Protein AF-A0A2T2ZUM1-F1 (afdb_monomer)

Nearest PDB structures (foldseek):
  7teq-assembly1_A  TM=3.414E-01  e=3.549E+00  Rattus norvegicus
  7teq-assembly1_C  TM=3.211E-01  e=4.241E+00  Rattus norvegicus
  8uue-assembly1_C  TM=2.955E-01  e=3.996E+00  Homo sapiens
  6mmb-assembly1_A  TM=2.701E-01  e=3.766E+00  Rattus norvegicus
  6mmj-assembly1_C  TM=2.929E-01  e=5.376E+00  Rattus norvegicus

Organism: NCBI:txid2025994

InterPro domains:
  IPR008760 Equine arteritis virus peptidase S32 [PF05579] (18-67)
  IPR009003 Peptidase S1, PA clan [SSF50494] (29-83)

pLDDT: mean 79.07, std 16.68, range [43.06, 96.5]

Radius of gyration: 15.75 Å; Cα contacts (8 Å, |Δi|>4): 133; chains: 1; bounding box: 32×37×48 Å

Mean predicted aligned error: 8.64 Å

Sequence (87 aa):
MSASSDLVTKEIVVVPTPFHGKKKAFAFSAKGDSGSIVFDKRGAIVGMVVASNSPAGSGLHDYTEADVTFVSPIQWVLDDIQKTTGL

Solvent-accessible surface area (backbone atoms only — not comparable to full-atom values): 5524 Å² total; per-residue (Å²): 135,85,79,75,93,77,75,87,69,92,56,47,77,46,66,60,67,52,57,90,94,44,93,48,30,54,61,86,62,55,85,83,43,60,71,39,78,40,65,48,100,84,69,45,77,54,21,29,33,67,50,61,73,52,69,80,91,53,76,64,51,71,82,88,59,85,57,41,34,39,22,44,45,39,66,58,56,52,52,49,46,28,71,74,71,73,100

Secondary structure (DSSP, 8-state):
----TT---SSEEE-PPPPTT-S-PPPS--TT-TTPEEE-TTS-EEEEEEEE-PPTT-SS--TTS---EEEEEHHHHHHHHHHHH--

Structure (mmCIF, N/CA/C/O backbone):
data_AF-A0A2T2ZUM1-F1
#
_entry.id   AF-A0A2T2ZUM1-F1
#
loop_
_atom_site.group_PDB
_atom_site.id
_atom_site.type_symbol
_atom_site.label_atom_id
_atom_site.label_alt_id
_atom_site.label_comp_id
_atom_site.label_asym_id
_atom_site.label_entity_id
_atom_site.label_seq_id
_atom_site.pdbx_PDB_ins_code
_atom_site.Cartn_x
_atom_site.Cartn_y
_atom_site.Cartn_z
_atom_site.occupancy
_atom_site.B_iso_or_equiv
_atom_site.auth_seq_id
_atom_site.auth_comp_id
_atom_site.auth_asym_id
_atom_site.auth_atom_id
_atom_site.pdbx_PDB_model_num
ATOM 1 N N . MET A 1 1 ? 5.656 -25.888 19.377 1.00 43.06 1 MET A N 1
ATOM 2 C CA . MET A 1 1 ? 5.079 -25.108 18.262 1.00 43.06 1 MET A CA 1
ATOM 3 C C . MET A 1 1 ? 6.231 -24.709 17.355 1.00 43.06 1 MET A C 1
ATOM 5 O O . MET A 1 1 ? 7.087 -23.959 17.799 1.00 43.06 1 MET A O 1
ATOM 9 N N . SER A 1 2 ? 6.338 -25.314 16.170 1.00 48.53 2 SER A N 1
ATOM 10 C CA . SER A 1 2 ? 7.407 -25.018 15.207 1.00 48.53 2 SER A CA 1
ATOM 11 C C . SER A 1 2 ? 7.013 -23.763 14.425 1.00 48.53 2 SER A C 1
ATOM 13 O O . SER A 1 2 ? 5.951 -23.740 13.807 1.00 48.53 2 SER A O 1
ATOM 15 N N . ALA A 1 3 ? 7.809 -22.697 14.524 1.00 54.50 3 ALA A N 1
ATOM 16 C CA . ALA A 1 3 ? 7.655 -21.532 13.664 1.00 54.50 3 ALA A CA 1
ATOM 17 C C . ALA A 1 3 ? 8.146 -21.919 12.263 1.00 54.50 3 ALA A C 1
ATOM 19 O O . ALA A 1 3 ? 9.310 -22.274 12.095 1.00 54.50 3 ALA A O 1
ATOM 20 N N . SER A 1 4 ? 7.239 -21.894 11.285 1.00 54.22 4 SER A N 1
ATOM 21 C CA . SER A 1 4 ? 7.540 -22.170 9.878 1.00 54.22 4 SER A CA 1
ATOM 22 C C . SER A 1 4 ? 8.583 -21.169 9.374 1.00 54.22 4 SER A C 1
ATOM 24 O O . SER A 1 4 ? 8.316 -19.969 9.326 1.00 54.22 4 SER A O 1
ATOM 26 N N . SER A 1 5 ? 9.766 -21.660 9.017 1.00 61.72 5 SER A N 1
ATOM 27 C CA . SER A 1 5 ? 10.973 -20.900 8.662 1.00 61.72 5 SER A CA 1
ATOM 28 C C . SER A 1 5 ? 10.952 -20.231 7.279 1.00 61.72 5 SER A C 1
ATOM 30 O O . SER A 1 5 ? 11.996 -19.794 6.812 1.00 61.72 5 SER A O 1
ATOM 32 N N . ASP A 1 6 ? 9.781 -20.095 6.653 1.00 50.38 6 ASP A N 1
ATOM 33 C CA . ASP A 1 6 ? 9.638 -19.609 5.267 1.00 50.38 6 ASP A CA 1
ATOM 34 C C . ASP A 1 6 ? 8.882 -18.275 5.163 1.00 50.38 6 ASP A C 1
ATOM 36 O O . ASP A 1 6 ? 8.448 -17.862 4.087 1.00 50.38 6 ASP A O 1
ATOM 40 N N . LEU A 1 7 ? 8.683 -17.579 6.282 1.00 45.66 7 LEU A N 1
ATOM 41 C CA . LEU A 1 7 ? 7.943 -16.324 6.280 1.00 45.66 7 LEU A CA 1
ATOM 42 C C . LEU A 1 7 ? 8.886 -15.158 5.945 1.00 45.66 7 LEU A C 1
ATOM 44 O O . LEU A 1 7 ? 9.496 -14.566 6.829 1.00 45.66 7 LEU A O 1
ATOM 48 N N . VAL A 1 8 ? 9.021 -14.861 4.648 1.00 60.16 8 VAL A N 1
ATOM 49 C CA . VAL A 1 8 ? 9.979 -13.863 4.125 1.00 60.16 8 VAL A CA 1
ATOM 50 C C . VAL A 1 8 ? 9.536 -12.418 4.413 1.00 60.16 8 VAL A C 1
ATOM 52 O O . VAL A 1 8 ? 10.374 -11.553 4.638 1.00 60.16 8 VAL A O 1
ATOM 55 N N . THR A 1 9 ? 8.228 -12.149 4.472 1.00 58.00 9 THR A N 1
ATOM 56 C CA . THR A 1 9 ? 7.644 -10.911 5.021 1.00 58.00 9 THR A CA 1
ATOM 57 C C . THR A 1 9 ? 6.145 -11.110 5.267 1.00 58.00 9 THR A C 1
ATOM 59 O O . THR A 1 9 ? 5.509 -11.944 4.622 1.00 58.00 9 THR A O 1
ATOM 62 N N . LYS A 1 10 ? 5.577 -10.377 6.227 1.00 71.50 10 LYS A N 1
ATOM 63 C CA . LYS A 1 10 ? 4.130 -10.337 6.488 1.00 71.50 10 LYS A CA 1
ATOM 64 C C . LYS A 1 10 ? 3.446 -9.093 5.884 1.00 71.50 10 LYS A C 1
ATOM 66 O O . LYS A 1 10 ? 2.249 -8.898 6.078 1.00 71.50 10 LYS A O 1
ATOM 71 N N . GLU A 1 11 ? 4.206 -8.245 5.199 1.00 83.75 11 GLU A N 1
ATOM 72 C CA . GLU A 1 11 ? 3.728 -7.006 4.583 1.00 83.75 11 GLU A CA 1
ATOM 73 C C . GLU A 1 11 ? 3.205 -7.249 3.161 1.00 83.75 11 GLU A C 1
ATOM 75 O O . GLU A 1 11 ? 3.530 -8.247 2.513 1.00 83.75 11 GLU A O 1
ATOM 80 N N . ILE A 1 12 ? 2.410 -6.309 2.651 1.00 90.69 12 ILE A N 1
ATOM 81 C CA . ILE A 1 12 ? 2.045 -6.267 1.236 1.00 90.69 12 ILE A CA 1
ATOM 82 C C . ILE A 1 12 ? 3.230 -5.674 0.467 1.00 90.69 12 ILE A C 1
ATOM 84 O O . ILE A 1 12 ? 3.660 -4.552 0.730 1.00 90.69 12 ILE A O 1
ATOM 88 N N . VAL A 1 13 ? 3.734 -6.427 -0.509 1.00 90.94 13 VAL A N 1
ATOM 89 C CA . VAL A 1 13 ? 4.819 -6.000 -1.398 1.00 90.94 13 VAL A CA 1
ATOM 90 C C . VAL A 1 13 ? 4.219 -5.538 -2.722 1.00 90.94 13 VAL A C 1
ATOM 92 O O . VAL A 1 13 ? 3.603 -6.326 -3.442 1.00 90.94 13 VAL A O 1
ATOM 95 N N . VAL A 1 14 ? 4.395 -4.259 -3.051 1.00 89.62 14 VAL A N 1
ATOM 96 C CA . VAL A 1 14 ? 3.926 -3.669 -4.308 1.00 89.62 14 VAL A CA 1
ATOM 97 C C . VAL A 1 14 ? 5.098 -3.535 -5.269 1.00 89.62 14 VAL A C 1
ATOM 99 O O . VAL A 1 14 ? 6.057 -2.816 -4.995 1.00 89.62 14 VAL A O 1
ATOM 102 N N . VAL A 1 15 ? 4.991 -4.218 -6.408 1.00 86.31 15 VAL A N 1
ATOM 103 C CA . VAL A 1 15 ? 5.974 -4.180 -7.495 1.00 86.31 15 VAL A CA 1
ATOM 104 C C . VAL A 1 15 ? 5.306 -3.553 -8.723 1.00 86.31 15 VAL A C 1
ATOM 106 O O . VAL A 1 15 ? 4.402 -4.170 -9.301 1.00 86.31 15 VAL A O 1
ATOM 109 N N . PRO A 1 16 ? 5.690 -2.333 -9.137 1.00 80.06 16 PRO A N 1
ATOM 110 C CA . PRO A 1 16 ? 5.124 -1.703 -10.314 1.00 80.06 16 PRO A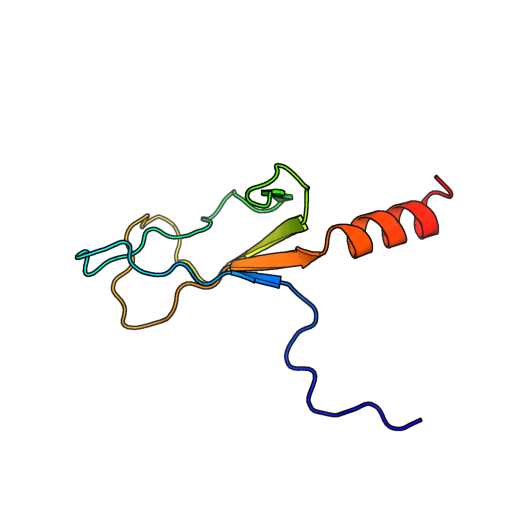 CA 1
ATOM 111 C C . PRO A 1 16 ? 5.623 -2.419 -11.573 1.00 80.06 16 PRO A C 1
ATOM 113 O O . PRO A 1 16 ? 6.821 -2.526 -11.843 1.00 80.06 16 PRO A O 1
ATOM 116 N N . THR A 1 17 ? 4.682 -2.915 -12.373 1.00 75.38 17 THR A N 1
ATOM 117 C CA . THR A 1 17 ? 4.986 -3.542 -13.663 1.00 75.38 17 THR A CA 1
ATOM 118 C C . THR A 1 17 ? 4.928 -2.505 -14.788 1.00 75.38 17 THR A C 1
ATOM 120 O O . THR A 1 17 ? 4.133 -1.561 -14.724 1.00 75.38 17 THR A O 1
ATOM 123 N N . PRO A 1 18 ? 5.770 -2.631 -15.831 1.00 70.44 18 PRO A N 1
ATOM 124 C CA . PRO A 1 18 ? 5.699 -1.738 -16.980 1.00 70.44 18 PRO A CA 1
ATOM 125 C C . PRO A 1 18 ? 4.334 -1.861 -17.662 1.00 70.44 18 PRO A C 1
ATOM 127 O O . PRO A 1 18 ? 3.889 -2.954 -18.009 1.00 70.44 18 PRO A O 1
ATOM 130 N N . PHE A 1 19 ? 3.673 -0.729 -17.898 1.00 63.34 19 PHE A N 1
ATOM 131 C CA . PHE A 1 19 ? 2.427 -0.710 -18.661 1.00 63.34 19 PHE A CA 1
ATOM 132 C C . PHE A 1 19 ? 2.717 -0.899 -20.159 1.00 63.34 19 PHE A C 1
ATOM 134 O O . PHE A 1 19 ? 3.617 -0.252 -20.695 1.00 63.34 19 PHE A O 1
ATOM 141 N N . HIS A 1 20 ? 1.939 -1.773 -20.810 1.00 52.97 20 HIS A N 1
ATOM 142 C CA . HIS A 1 20 ? 1.861 -2.035 -22.260 1.00 52.97 20 HIS A CA 1
ATOM 143 C C . HIS A 1 20 ? 2.846 -1.246 -23.148 1.00 52.97 20 HIS A C 1
ATOM 145 O O . HIS A 1 20 ? 2.640 -0.071 -23.454 1.00 52.97 20 HIS A O 1
ATOM 151 N N . GLY A 1 21 ? 3.906 -1.922 -23.605 1.00 56.22 21 GLY A N 1
ATOM 152 C CA . GLY A 1 21 ? 4.848 -1.400 -24.603 1.00 56.22 21 GLY A CA 1
ATOM 153 C C . GLY A 1 21 ? 5.903 -0.422 -24.074 1.00 56.22 21 GLY A C 1
ATOM 154 O O . GLY A 1 21 ? 6.809 -0.054 -24.824 1.00 56.22 21 GLY A O 1
ATOM 155 N N . LYS A 1 22 ? 5.847 -0.018 -22.798 1.00 61.44 22 LYS A N 1
ATOM 156 C CA . LYS A 1 22 ? 6.889 0.817 -22.187 1.00 61.44 22 LYS A CA 1
ATOM 157 C C . LYS A 1 22 ? 7.987 -0.036 -21.561 1.00 61.44 22 LYS A C 1
ATOM 159 O O . LYS A 1 22 ? 7.722 -0.977 -20.827 1.00 61.44 22 LYS A O 1
ATOM 164 N N . LYS A 1 23 ? 9.240 0.364 -21.797 1.00 61.41 23 LYS A N 1
ATOM 165 C CA . LYS A 1 23 ? 10.432 -0.207 -21.148 1.00 61.41 23 LYS A CA 1
ATOM 166 C C . LYS A 1 23 ? 10.678 0.339 -19.737 1.00 61.41 23 LYS A C 1
ATOM 168 O O . LYS A 1 23 ? 11.754 0.101 -19.215 1.00 61.41 23 LYS A O 1
ATOM 173 N N . LYS A 1 24 ? 9.755 1.118 -19.153 1.00 65.00 24 LYS A N 1
ATOM 174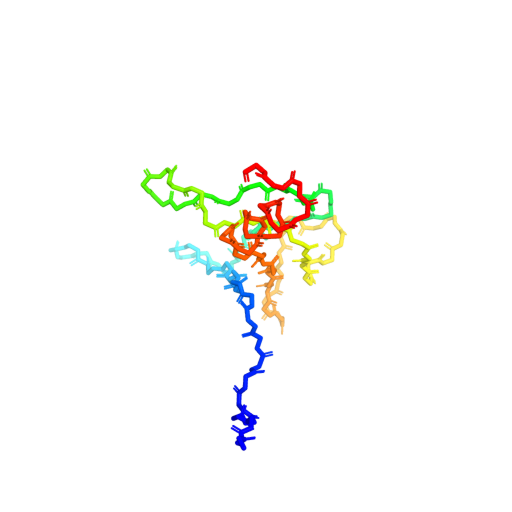 C CA . LYS A 1 24 ? 9.891 1.738 -17.820 1.00 65.00 24 LYS A CA 1
ATOM 175 C C . LYS A 1 24 ? 8.548 1.754 -17.094 1.00 65.00 24 LYS A C 1
ATOM 177 O O . LYS A 1 24 ? 7.530 2.073 -17.714 1.00 65.00 24 LYS A O 1
ATOM 182 N N . ALA A 1 25 ? 8.566 1.455 -15.800 1.00 69.06 25 ALA A N 1
ATOM 183 C CA . ALA A 1 25 ? 7.472 1.716 -14.874 1.00 69.06 25 ALA A CA 1
ATOM 184 C C . ALA A 1 25 ? 7.815 2.960 -14.060 1.00 69.06 25 ALA A C 1
ATOM 186 O O . ALA A 1 25 ? 8.981 3.243 -13.781 1.00 69.06 25 ALA A O 1
ATOM 187 N N . PHE A 1 26 ? 6.777 3.708 -13.712 1.00 76.06 26 PHE A N 1
ATOM 188 C CA . PHE A 1 26 ? 6.893 4.744 -12.699 1.00 76.06 26 PHE A CA 1
ATOM 189 C C . PHE A 1 26 ? 6.949 4.075 -11.333 1.00 76.06 26 PHE A C 1
ATOM 191 O O . PHE A 1 26 ? 6.335 3.019 -11.145 1.00 76.06 26 PHE A O 1
ATOM 198 N N . ALA A 1 27 ? 7.680 4.692 -10.409 1.00 79.81 27 ALA A N 1
ATOM 199 C CA . ALA A 1 27 ? 7.712 4.206 -9.046 1.00 79.81 27 ALA A CA 1
ATOM 200 C C . ALA A 1 27 ? 6.304 4.234 -8.440 1.00 79.81 27 ALA A C 1
ATOM 202 O O . ALA A 1 27 ? 5.522 5.144 -8.733 1.00 79.81 27 ALA A O 1
ATOM 203 N N . PHE A 1 28 ? 5.971 3.230 -7.628 1.00 85.56 28 PHE A N 1
ATOM 204 C CA . PHE A 1 28 ? 4.666 3.198 -6.960 1.00 85.56 28 PHE A CA 1
ATOM 205 C C . PHE A 1 28 ? 4.589 4.219 -5.814 1.00 85.56 28 PHE A C 1
ATOM 207 O O . PHE A 1 28 ? 3.537 4.814 -5.600 1.00 85.56 28 PHE A O 1
ATOM 214 N N . SER A 1 29 ? 5.701 4.434 -5.108 1.00 87.19 29 SER A N 1
ATOM 215 C CA . SER A 1 29 ? 5.847 5.456 -4.068 1.00 87.19 29 SER A CA 1
ATOM 216 C C . SER A 1 29 ? 7.212 6.137 -4.156 1.00 87.19 29 SER A C 1
ATOM 218 O O . SER A 1 29 ? 8.142 5.622 -4.779 1.00 87.19 29 SER A O 1
ATOM 220 N N . ALA A 1 30 ? 7.340 7.302 -3.530 1.00 86.06 30 ALA A N 1
ATOM 221 C CA . ALA A 1 30 ? 8.576 8.061 -3.436 1.00 86.06 30 ALA A CA 1
ATOM 222 C C . ALA A 1 30 ? 8.800 8.606 -2.017 1.00 86.06 30 ALA A C 1
ATOM 224 O O . ALA A 1 30 ? 7.954 8.522 -1.123 1.00 86.06 30 ALA A O 1
ATOM 225 N N . LYS A 1 31 ? 9.976 9.209 -1.803 1.00 85.94 31 LYS A N 1
ATOM 226 C CA . LYS A 1 31 ? 10.292 9.904 -0.552 1.00 85.94 31 LYS A CA 1
ATOM 227 C C . LYS A 1 31 ? 9.214 10.950 -0.244 1.00 85.94 31 LYS A C 1
ATOM 229 O O . LYS A 1 31 ? 9.057 11.908 -0.994 1.00 85.94 31 LYS A O 1
ATOM 234 N N . GLY A 1 32 ? 8.566 10.796 0.907 1.00 89.25 32 GLY A N 1
ATOM 235 C CA . GLY A 1 32 ? 7.468 11.655 1.354 1.00 89.25 32 GLY A CA 1
ATOM 236 C C . GLY A 1 32 ? 6.116 10.945 1.403 1.00 89.25 32 GLY A C 1
ATOM 237 O O . GLY A 1 32 ? 5.242 11.412 2.122 1.00 89.25 32 GLY A O 1
ATOM 238 N N . ASP A 1 33 ? 5.973 9.792 0.744 1.00 90.88 33 ASP A N 1
ATOM 239 C CA . ASP A 1 33 ? 4.701 9.059 0.694 1.00 90.88 33 ASP A CA 1
ATOM 240 C C . ASP A 1 33 ? 4.466 8.141 1.907 1.00 90.88 33 ASP A C 1
ATOM 242 O O . ASP A 1 33 ? 3.415 7.505 1.998 1.00 90.88 33 ASP A O 1
ATOM 246 N N . SER A 1 34 ? 5.404 8.055 2.856 1.00 91.50 34 SER A N 1
ATOM 247 C CA . SER A 1 34 ? 5.220 7.301 4.104 1.00 91.50 34 SER A CA 1
ATOM 248 C C . SER A 1 34 ? 3.950 7.750 4.837 1.00 91.50 34 SER A C 1
ATOM 250 O O . SER A 1 34 ? 3.737 8.940 5.059 1.00 91.50 34 SER A O 1
ATOM 252 N N . GLY A 1 35 ? 3.108 6.794 5.231 1.00 94.06 35 GLY A N 1
ATOM 253 C CA . GLY A 1 35 ? 1.795 7.056 5.830 1.00 94.06 35 GLY A CA 1
ATOM 254 C C . GLY A 1 35 ? 0.649 7.197 4.820 1.00 94.06 35 GLY A C 1
ATOM 255 O O . GLY A 1 35 ? -0.508 7.268 5.230 1.00 94.06 35 GLY A O 1
ATOM 256 N N . SER A 1 36 ? 0.929 7.196 3.512 1.00 95.44 36 SER A N 1
ATOM 257 C CA . SER A 1 36 ? -0.116 7.212 2.481 1.00 95.44 36 SER A CA 1
ATOM 258 C C . SER A 1 36 ? -0.966 5.947 2.518 1.00 95.44 36 SER A C 1
ATOM 260 O O . SER A 1 36 ? -0.462 4.845 2.747 1.00 95.44 36 SER A O 1
ATOM 262 N N . ILE A 1 37 ? -2.259 6.103 2.239 1.00 96.12 37 ILE A N 1
ATOM 263 C CA . ILE A 1 37 ? -3.227 5.009 2.213 1.00 96.12 37 ILE A CA 1
ATOM 264 C C . ILE A 1 37 ? -3.298 4.392 0.819 1.00 96.12 37 ILE A C 1
ATOM 266 O O . ILE A 1 37 ? -3.446 5.092 -0.183 1.00 96.12 37 ILE A O 1
ATOM 270 N N . VAL A 1 38 ? -3.231 3.065 0.765 1.00 95.12 38 VAL A N 1
ATOM 271 C CA . VAL A 1 38 ? -3.359 2.290 -0.468 1.00 95.12 38 VAL A CA 1
ATOM 272 C C . VAL A 1 38 ? -4.785 1.770 -0.592 1.00 95.12 38 VAL A C 1
ATOM 274 O O . VAL A 1 38 ? -5.306 1.131 0.326 1.00 95.12 38 VAL A O 1
ATOM 277 N N . PHE A 1 39 ? -5.389 2.014 -1.754 1.00 95.31 39 PHE A N 1
ATOM 278 C CA . PHE A 1 39 ? -6.715 1.524 -2.112 1.00 95.31 39 PHE A CA 1
ATOM 279 C C . PHE A 1 39 ? -6.625 0.412 -3.158 1.00 95.31 39 PHE A C 1
ATOM 281 O O . PHE A 1 39 ? -5.778 0.457 -4.054 1.00 95.31 39 PHE A O 1
ATOM 288 N N . ASP A 1 40 ? -7.526 -0.566 -3.083 1.00 92.12 40 ASP A N 1
ATOM 289 C CA . ASP A 1 40 ? -7.759 -1.488 -4.191 1.00 92.12 40 ASP A CA 1
ATOM 290 C C . ASP A 1 40 ? -8.629 -0.849 -5.291 1.00 92.12 40 ASP A C 1
ATOM 292 O O . ASP A 1 40 ? -9.184 0.244 -5.156 1.00 92.12 40 ASP A O 1
ATOM 296 N N . LYS A 1 41 ? -8.808 -1.574 -6.400 1.00 91.44 41 LYS A N 1
ATOM 297 C CA . LYS A 1 41 ? -9.642 -1.134 -7.534 1.00 91.44 41 LYS A CA 1
ATOM 298 C C . LYS A 1 41 ? -11.137 -0.967 -7.212 1.00 91.44 41 LYS A C 1
ATOM 300 O O . LYS A 1 41 ? -11.890 -0.522 -8.073 1.00 91.44 41 LYS A O 1
ATOM 305 N N . ARG A 1 42 ? -11.587 -1.394 -6.030 1.00 95.94 42 ARG A N 1
ATOM 306 C CA . ARG A 1 42 ? -12.971 -1.275 -5.548 1.00 95.94 42 ARG A CA 1
ATOM 307 C C . ARG A 1 42 ? -13.127 -0.111 -4.565 1.00 95.94 42 ARG A C 1
ATOM 309 O O . ARG A 1 42 ? -14.243 0.128 -4.114 1.00 95.94 42 ARG A O 1
ATOM 316 N N . GLY A 1 43 ? -12.042 0.598 -4.245 1.00 91.88 43 GLY A N 1
ATOM 317 C CA . GLY A 1 43 ? -12.026 1.685 -3.270 1.00 91.88 43 GLY A CA 1
ATOM 318 C C . GLY A 1 43 ? -11.898 1.217 -1.819 1.00 91.88 43 GLY A C 1
ATOM 319 O O . GLY A 1 43 ? -12.100 2.022 -0.914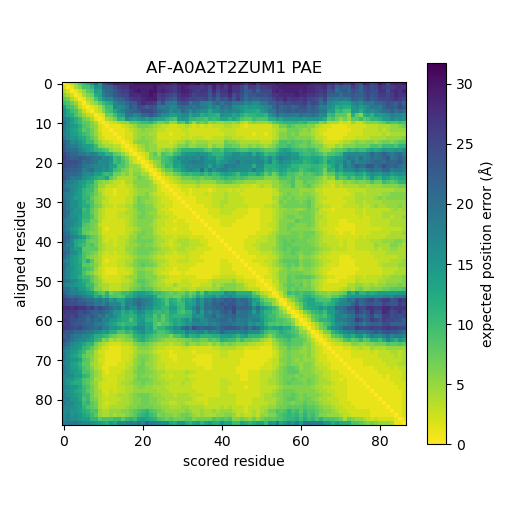 1.00 91.88 43 GLY A O 1
ATOM 320 N N . ALA A 1 44 ? -11.572 -0.055 -1.569 1.00 93.25 44 ALA A N 1
ATOM 321 C CA . ALA A 1 44 ? -11.291 -0.532 -0.219 1.00 93.25 44 ALA A CA 1
ATOM 322 C C . ALA A 1 44 ? -9.866 -0.149 0.192 1.00 93.25 44 ALA A C 1
ATOM 324 O O . ALA A 1 44 ? -8.932 -0.292 -0.596 1.00 93.25 44 ALA A O 1
ATOM 325 N N . ILE A 1 45 ? -9.692 0.296 1.438 1.00 95.12 45 ILE A N 1
ATOM 326 C CA . ILE A 1 45 ? -8.362 0.490 2.017 1.00 95.12 45 ILE A CA 1
ATOM 327 C C . ILE A 1 45 ? -7.734 -0.887 2.232 1.00 95.12 45 ILE A C 1
ATOM 329 O O . ILE A 1 45 ? -8.339 -1.746 2.870 1.00 95.12 45 ILE A O 1
ATOM 333 N N . VAL A 1 46 ? -6.523 -1.096 1.719 1.00 95.00 46 VAL A N 1
ATOM 334 C CA . VAL A 1 46 ? -5.795 -2.369 1.868 1.00 95.00 46 VAL A CA 1
ATOM 335 C C . VAL A 1 46 ? -4.546 -2.241 2.728 1.00 95.00 46 VAL A C 1
ATOM 337 O O . VAL A 1 46 ? -4.104 -3.226 3.320 1.00 95.00 46 VAL A O 1
ATOM 340 N N . GLY A 1 47 ? -4.000 -1.035 2.861 1.00 95.25 47 GLY A N 1
ATOM 341 C CA . GLY A 1 47 ? -2.834 -0.823 3.699 1.00 95.25 47 GLY A CA 1
ATOM 342 C C . GLY A 1 47 ? -2.304 0.596 3.693 1.00 95.25 47 GLY A C 1
ATOM 343 O O . GLY A 1 47 ? -2.913 1.50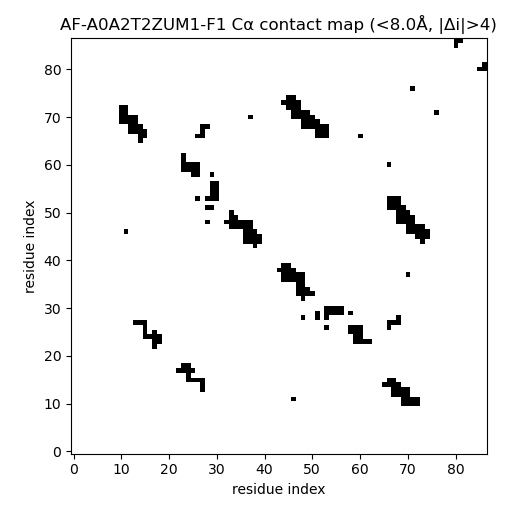7 3.131 1.00 95.25 47 GLY A O 1
ATOM 344 N N . MET A 1 48 ? -1.157 0.756 4.336 1.00 95.69 48 MET A N 1
ATOM 345 C CA . MET A 1 48 ? -0.449 2.019 4.487 1.00 95.69 48 MET A CA 1
ATOM 346 C C . MET A 1 48 ? 1.006 1.863 4.044 1.00 95.69 48 MET A C 1
ATOM 348 O O . MET A 1 48 ? 1.666 0.902 4.434 1.00 95.69 48 MET A O 1
ATOM 352 N N . VAL A 1 49 ? 1.506 2.799 3.239 1.00 94.94 49 VAL A N 1
ATOM 353 C CA . VAL A 1 49 ? 2.903 2.817 2.782 1.00 94.94 49 VAL A CA 1
ATOM 354 C C . VAL A 1 49 ? 3.833 3.063 3.966 1.00 94.94 49 VAL A C 1
ATOM 356 O O . VAL A 1 49 ? 3.650 4.030 4.708 1.00 94.94 49 VAL A O 1
ATOM 359 N N . VAL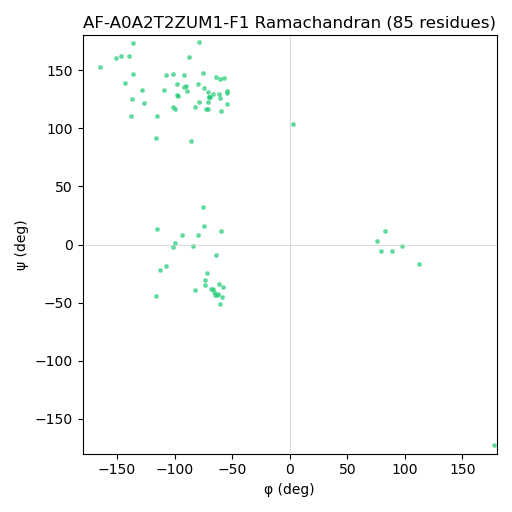 A 1 50 ? 4.852 2.219 4.119 1.00 93.38 50 VAL A N 1
ATOM 360 C CA . VAL A 1 50 ? 5.840 2.344 5.204 1.00 93.38 50 VAL A CA 1
ATOM 361 C C . VAL A 1 50 ? 7.231 2.626 4.657 1.00 93.38 50 VAL A C 1
ATOM 363 O O . VAL A 1 50 ? 7.916 3.519 5.155 1.00 93.38 50 VAL A O 1
ATOM 366 N N . ALA A 1 51 ? 7.634 1.911 3.608 1.00 89.69 51 ALA A N 1
ATOM 367 C CA . ALA A 1 51 ? 8.970 2.015 3.039 1.00 89.69 51 ALA A CA 1
ATOM 368 C C . ALA A 1 51 ? 8.971 1.702 1.541 1.00 89.69 51 ALA A C 1
ATOM 370 O O . ALA A 1 51 ? 8.082 1.020 1.035 1.00 89.69 51 ALA A O 1
ATOM 371 N N . SER A 1 52 ? 10.008 2.144 0.841 1.00 87.19 52 SER A N 1
ATOM 372 C CA . SER A 1 52 ? 10.331 1.681 -0.506 1.00 87.19 52 SER A CA 1
ATOM 373 C C . SER A 1 52 ? 11.841 1.665 -0.718 1.00 87.19 52 SER A C 1
ATOM 375 O O . SER A 1 52 ? 12.591 2.278 0.047 1.00 87.19 52 SER A O 1
ATOM 377 N N . ASN A 1 53 ? 12.292 0.937 -1.738 1.00 82.19 53 ASN A N 1
ATOM 378 C CA . ASN A 1 53 ? 13.690 0.949 -2.175 1.00 82.19 53 ASN A CA 1
ATOM 379 C C . ASN A 1 53 ? 13.950 1.959 -3.312 1.00 82.19 53 ASN A C 1
ATOM 381 O O . ASN A 1 53 ? 15.050 1.977 -3.863 1.00 82.19 53 ASN A O 1
ATOM 385 N N . SER A 1 54 ? 12.973 2.808 -3.649 1.00 70.50 54 SER A N 1
AT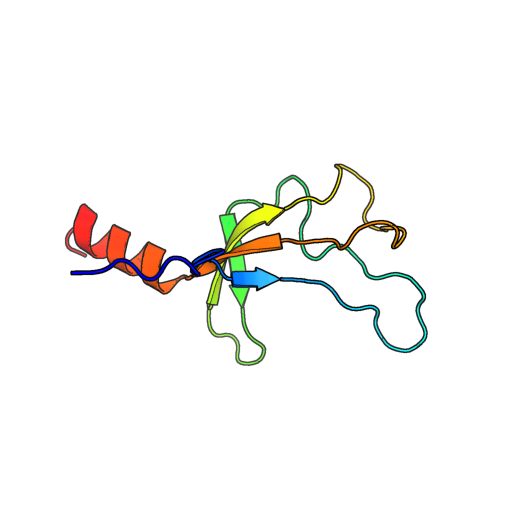OM 386 C CA . SER A 1 54 ? 13.089 3.803 -4.714 1.00 70.50 54 SER A CA 1
ATOM 387 C C . SER A 1 54 ? 14.056 4.929 -4.295 1.00 70.50 54 SER A C 1
ATOM 389 O O . SER A 1 54 ? 13.776 5.650 -3.329 1.00 70.50 54 SER A O 1
ATOM 391 N N . PRO A 1 55 ? 15.202 5.140 -4.970 1.00 62.00 55 PRO A N 1
ATOM 392 C CA . PRO A 1 55 ? 16.070 6.277 -4.712 1.00 62.00 55 PRO A CA 1
ATOM 393 C C . PRO A 1 55 ? 15.337 7.610 -4.866 1.00 62.00 55 PRO A C 1
ATOM 395 O O . PRO A 1 55 ? 14.470 7.819 -5.716 1.00 62.00 55 PRO A O 1
ATOM 398 N N . ALA A 1 56 ? 15.709 8.541 -3.992 1.00 53.53 56 ALA A N 1
ATOM 399 C CA . ALA A 1 56 ? 15.088 9.848 -3.914 1.00 53.53 56 ALA A CA 1
ATOM 400 C C . ALA A 1 56 ? 15.236 10.623 -5.238 1.00 53.53 56 ALA A C 1
ATOM 402 O O . ALA A 1 56 ? 16.347 10.858 -5.706 1.00 53.53 56 ALA A O 1
ATOM 403 N N . GLY A 1 57 ? 14.114 11.097 -5.788 1.00 53.44 57 GLY A N 1
ATOM 404 C CA . GLY A 1 57 ? 14.100 12.144 -6.816 1.00 53.44 57 GLY A CA 1
ATOM 405 C C . GLY A 1 57 ? 13.996 11.695 -8.275 1.00 53.44 57 GLY A C 1
ATOM 406 O O . GLY A 1 57 ? 13.905 12.560 -9.143 1.00 53.44 57 GLY A O 1
ATOM 407 N N . SER A 1 58 ? 13.939 10.399 -8.585 1.00 52.47 58 SER A N 1
ATOM 408 C CA . SER A 1 58 ? 13.745 9.931 -9.963 1.00 52.47 58 SER A CA 1
ATOM 409 C C . SER A 1 58 ? 12.427 9.184 -10.099 1.00 52.47 58 SER A C 1
ATOM 411 O O . SER A 1 58 ? 12.377 7.968 -9.964 1.00 52.47 58 SER A O 1
ATOM 413 N N . GLY A 1 59 ? 11.349 9.885 -10.460 1.00 55.12 59 GLY A N 1
ATOM 414 C CA . GLY A 1 59 ? 10.079 9.261 -10.866 1.00 55.12 59 GLY A CA 1
ATOM 415 C C . GLY A 1 59 ? 10.184 8.337 -12.096 1.00 55.12 59 GLY A C 1
ATOM 416 O O . GLY A 1 59 ? 9.169 7.959 -12.664 1.00 55.12 59 GLY A O 1
ATOM 417 N N . LEU A 1 60 ? 11.391 7.982 -12.544 1.00 55.38 60 LEU A N 1
ATOM 418 C CA . LEU A 1 60 ? 11.663 7.098 -13.663 1.00 55.38 60 LEU A CA 1
ATOM 419 C C . LEU A 1 60 ? 12.816 6.159 -13.284 1.00 55.38 60 LEU A C 1
ATOM 421 O O . LEU A 1 60 ? 13.959 6.604 -13.182 1.00 55.38 60 LEU A O 1
ATOM 425 N N . HIS A 1 61 ? 12.523 4.872 -13.112 1.00 58.50 61 HIS A N 1
ATOM 426 C CA . HIS A 1 61 ? 13.529 3.854 -12.816 1.00 58.50 61 HIS A CA 1
ATOM 427 C C . HIS A 1 61 ? 13.961 3.088 -14.070 1.00 58.50 61 HIS A C 1
ATOM 429 O O . HIS A 1 61 ? 13.137 2.769 -14.931 1.00 58.50 61 HIS A O 1
ATOM 435 N N . ASP A 1 62 ? 15.269 2.835 -14.185 1.00 54.34 62 ASP A N 1
ATOM 436 C CA . ASP A 1 62 ? 15.840 1.889 -15.148 1.00 54.34 62 ASP A CA 1
ATOM 437 C C . ASP A 1 62 ? 15.950 0.509 -14.481 1.00 54.34 62 ASP A C 1
ATOM 439 O O . ASP A 1 62 ? 16.334 0.410 -13.317 1.00 54.34 62 ASP A O 1
ATOM 443 N N . TYR A 1 63 ? 15.554 -0.546 -15.191 1.00 54.88 63 TYR A N 1
ATOM 444 C CA . TYR A 1 63 ? 15.208 -1.871 -14.647 1.00 54.88 63 TYR A CA 1
ATOM 445 C C . TYR A 1 63 ? 16.393 -2.752 -14.216 1.00 54.88 63 TYR A C 1
ATOM 447 O O . TYR A 1 63 ? 16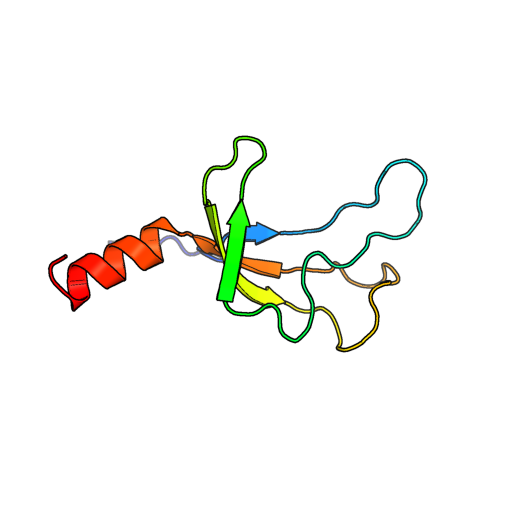.321 -3.976 -14.323 1.00 54.88 63 TYR A O 1
ATOM 455 N N . THR A 1 64 ? 17.498 -2.189 -13.733 1.00 54.47 64 THR A N 1
ATOM 456 C CA . THR A 1 64 ? 18.567 -3.042 -13.187 1.00 54.47 64 THR A CA 1
ATOM 457 C C . THR A 1 64 ? 18.167 -3.660 -11.846 1.00 54.47 64 THR A C 1
ATOM 459 O O . THR A 1 64 ? 18.646 -4.741 -11.518 1.00 54.47 64 THR A O 1
ATOM 462 N N . GLU A 1 65 ? 17.242 -3.028 -11.114 1.00 62.09 65 GLU A N 1
ATOM 463 C CA . GLU A 1 65 ? 16.668 -3.527 -9.860 1.00 62.09 65 GLU A CA 1
ATOM 464 C C . GLU A 1 65 ? 15.144 -3.320 -9.849 1.00 62.09 65 GLU A C 1
ATOM 466 O O . GLU A 1 65 ? 14.630 -2.365 -10.438 1.00 62.09 65 GLU A O 1
ATOM 471 N N . ALA A 1 66 ? 14.403 -4.237 -9.219 1.00 70.94 66 ALA A N 1
ATOM 472 C CA . ALA A 1 66 ? 12.958 -4.096 -9.070 1.00 70.94 66 ALA A CA 1
ATOM 473 C C . ALA A 1 66 ? 12.646 -2.965 -8.078 1.00 70.94 66 ALA A C 1
ATOM 475 O O . ALA A 1 66 ? 13.143 -2.983 -6.950 1.00 70.94 66 ALA A O 1
ATOM 476 N N . ASP A 1 67 ? 11.806 -2.012 -8.486 1.00 79.75 67 ASP A N 1
ATOM 477 C CA . ASP A 1 67 ? 11.215 -1.054 -7.554 1.00 79.75 67 ASP A CA 1
ATOM 478 C C . ASP A 1 67 ? 10.192 -1.777 -6.670 1.00 79.75 67 ASP A C 1
ATOM 480 O O . ASP A 1 67 ? 9.364 -2.554 -7.154 1.00 79.75 67 ASP A O 1
ATOM 484 N N . VAL A 1 68 ? 10.285 -1.567 -5.365 1.00 87.00 68 VAL A N 1
ATOM 485 C CA . VAL A 1 68 ? 9.500 -2.265 -4.356 1.00 87.00 68 VAL A CA 1
ATOM 486 C C . VAL A 1 68 ? 9.018 -1.258 -3.327 1.00 87.00 68 VAL A C 1
ATOM 488 O O . VAL A 1 68 ? 9.807 -0.556 -2.696 1.00 87.00 68 VAL A O 1
ATOM 491 N N . THR A 1 69 ? 7.704 -1.231 -3.117 1.00 90.75 69 THR A N 1
ATOM 492 C CA . THR A 1 69 ? 7.076 -0.532 -1.993 1.00 90.75 69 THR A CA 1
ATOM 493 C C . THR A 1 69 ? 6.525 -1.541 -0.990 1.00 90.75 69 THR A C 1
ATOM 495 O O . THR A 1 69 ? 5.828 -2.485 -1.362 1.00 90.75 69 THR A O 1
ATOM 498 N N . PHE A 1 70 ? 6.816 -1.314 0.286 1.00 92.50 70 PHE A N 1
ATOM 499 C CA . PHE A 1 70 ? 6.311 -2.072 1.422 1.00 92.50 70 PHE A CA 1
ATOM 500 C C . PHE A 1 70 ? 5.111 -1.358 2.037 1.00 92.50 70 PHE A C 1
ATOM 502 O O . PHE A 1 70 ? 5.152 -0.162 2.355 1.00 92.50 70 PHE A O 1
ATOM 509 N N . VAL A 1 71 ? 4.031 -2.116 2.194 1.00 94.94 71 VAL A N 1
ATOM 510 C CA . VAL A 1 71 ? 2.739 -1.637 2.667 1.00 94.94 71 VAL A CA 1
ATOM 511 C C . VAL A 1 71 ? 2.301 -2.489 3.855 1.00 94.94 71 VAL A C 1
ATOM 513 O O . VAL A 1 71 ? 2.115 -3.702 3.733 1.00 94.94 71 VAL A O 1
ATOM 516 N N . SER A 1 72 ? 2.079 -1.851 5.001 1.00 95.06 72 SER A N 1
ATOM 517 C CA . SER A 1 72 ? 1.478 -2.506 6.163 1.00 95.06 72 SER A CA 1
ATOM 518 C C . SER A 1 72 ? 0.007 -2.804 5.881 1.00 95.06 72 SER A C 1
ATOM 520 O O . SER A 1 72 ? -0.726 -1.871 5.534 1.00 95.06 72 SER A O 1
ATOM 522 N N . PRO A 1 73 ? -0.462 -4.056 6.045 1.00 94.81 73 PRO A N 1
ATOM 523 C CA . PRO A 1 73 ? -1.878 -4.388 5.929 1.00 94.81 73 PRO A CA 1
ATOM 524 C C . PRO A 1 73 ? -2.725 -3.516 6.859 1.00 94.81 73 PRO A C 1
ATOM 526 O O . PRO A 1 73 ? -2.417 -3.393 8.045 1.00 94.81 73 PRO A O 1
ATOM 529 N N . ILE A 1 74 ? -3.815 -2.933 6.350 1.00 94.50 74 ILE A N 1
ATOM 530 C CA . ILE A 1 74 ? -4.623 -2.003 7.157 1.00 94.50 74 ILE A CA 1
ATOM 531 C C . ILE A 1 74 ? -5.202 -2.682 8.399 1.00 94.50 74 ILE A C 1
ATOM 533 O O . ILE A 1 74 ? -5.268 -2.063 9.454 1.00 94.50 74 ILE A O 1
ATOM 537 N N . GLN A 1 75 ? -5.548 -3.970 8.300 1.00 92.00 75 GLN A N 1
ATOM 538 C CA . GLN A 1 75 ? -6.098 -4.724 9.424 1.00 92.00 75 GLN A CA 1
ATOM 539 C C . GLN A 1 75 ? -5.151 -4.720 10.624 1.00 92.00 75 GLN A C 1
ATOM 541 O O . GLN A 1 75 ? -5.608 -4.596 11.747 1.00 92.00 75 GLN A O 1
ATOM 546 N N . TRP A 1 76 ? -3.840 -4.774 10.396 1.00 92.88 76 TRP A N 1
ATOM 547 C CA . TRP A 1 76 ? -2.865 -4.735 11.483 1.00 92.88 76 TRP A CA 1
ATOM 548 C C . TRP A 1 76 ? -2.866 -3.401 12.213 1.00 92.88 76 TRP A C 1
ATOM 550 O O . TRP A 1 76 ? -2.804 -3.365 13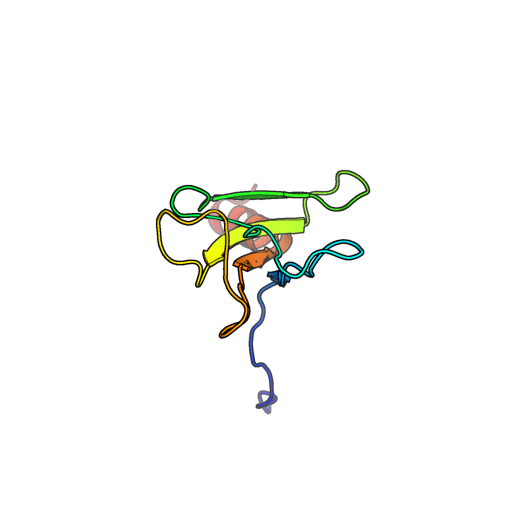.435 1.00 92.88 76 TRP A O 1
ATOM 560 N N . VAL A 1 77 ? -2.978 -2.308 11.458 1.00 90.19 77 VAL A N 1
ATOM 561 C CA . VAL A 1 77 ? -3.088 -0.963 12.026 1.00 90.19 77 VAL A CA 1
ATOM 562 C C . VAL A 1 77 ? -4.371 -0.850 12.849 1.00 90.19 77 VAL A C 1
ATOM 564 O O . VAL A 1 77 ? -4.340 -0.325 13.957 1.00 90.19 77 VAL A O 1
ATOM 567 N N . LEU A 1 78 ? -5.489 -1.368 12.334 1.00 92.81 78 LEU A N 1
ATOM 568 C CA . LEU A 1 78 ? -6.772 -1.360 13.039 1.00 92.81 78 LEU A CA 1
ATOM 569 C C . LEU A 1 78 ? -6.737 -2.223 14.307 1.00 92.81 78 LEU A C 1
ATOM 571 O O . LEU A 1 78 ? -7.191 -1.772 15.356 1.00 92.81 78 LEU A O 1
ATOM 575 N N . ASP A 1 79 ? -6.148 -3.416 14.236 1.00 94.06 79 ASP A N 1
ATOM 576 C CA . ASP A 1 79 ? -5.986 -4.317 15.378 1.00 94.06 79 ASP A CA 1
ATOM 577 C C . ASP A 1 79 ? -5.116 -3.673 16.469 1.00 94.06 79 ASP A C 1
ATOM 579 O O . ASP A 1 79 ? -5.454 -3.736 17.654 1.00 94.06 79 ASP A O 1
ATOM 583 N N . ASP A 1 80 ? -4.023 -3.006 16.087 1.00 93.25 80 ASP A N 1
ATOM 584 C CA . ASP A 1 80 ? -3.153 -2.297 17.026 1.00 93.25 80 ASP A CA 1
ATOM 585 C C . ASP A 1 80 ? -3.843 -1.072 17.639 1.00 93.25 80 ASP A C 1
ATOM 587 O O . ASP A 1 80 ? -3.689 -0.833 18.841 1.00 93.25 80 ASP A O 1
ATOM 591 N N . ILE A 1 81 ? -4.643 -0.324 16.868 1.00 94.31 81 ILE A N 1
ATOM 592 C CA . ILE A 1 81 ? -5.469 0.776 17.392 1.00 94.31 81 ILE A CA 1
ATOM 593 C C . ILE A 1 81 ? -6.457 0.231 18.422 1.00 94.31 81 ILE A C 1
ATOM 595 O O . ILE A 1 81 ? -6.481 0.729 19.549 1.00 94.31 81 ILE A O 1
ATOM 599 N N . GLN A 1 82 ? -7.215 -0.811 18.082 1.00 96.50 82 GLN A N 1
ATOM 600 C CA . GLN A 1 82 ? -8.192 -1.429 18.979 1.00 96.50 82 GLN A CA 1
ATOM 601 C C . GLN A 1 82 ? -7.526 -1.939 20.257 1.00 96.50 82 GLN A C 1
ATOM 603 O O . GLN A 1 82 ? -8.020 -1.701 21.360 1.00 96.50 82 GLN A O 1
ATOM 608 N N . LYS A 1 83 ? -6.380 -2.612 20.129 1.00 96.31 83 LYS A N 1
ATOM 609 C CA . LYS A 1 83 ? -5.628 -3.152 21.264 1.00 96.31 83 LYS A CA 1
ATOM 610 C C . LYS A 1 83 ? -5.053 -2.056 22.161 1.00 96.31 83 LYS A C 1
ATOM 612 O O . LYS A 1 83 ? -5.014 -2.227 23.377 1.00 96.31 83 LYS A O 1
ATOM 617 N N . THR A 1 84 ? -4.582 -0.960 21.573 1.00 96.12 84 THR A N 1
ATOM 618 C CA . THR A 1 84 ? -3.918 0.131 22.303 1.00 96.12 84 THR A CA 1
ATOM 619 C C . THR A 1 84 ? -4.919 1.092 22.933 1.00 96.12 84 THR A C 1
ATOM 621 O O . THR A 1 84 ? -4.696 1.575 24.039 1.00 96.12 84 THR A O 1
ATOM 624 N N . THR A 1 85 ? -6.012 1.387 22.231 1.00 96.50 85 THR A N 1
ATOM 625 C CA . THR A 1 85 ? -6.959 2.448 22.604 1.00 96.50 85 THR A CA 1
ATOM 626 C C . THR A 1 85 ? -8.283 1.922 23.150 1.00 96.50 85 THR A C 1
ATOM 628 O O . THR A 1 85 ? -8.989 2.667 23.823 1.00 96.50 85 THR A O 1
ATOM 631 N N . GLY A 1 86 ? -8.623 0.654 22.896 1.00 92.12 86 GLY A N 1
ATOM 632 C CA . GLY A 1 86 ? -9.918 0.074 23.258 1.00 92.12 86 GLY A CA 1
ATOM 633 C C . GLY A 1 86 ? -11.085 0.495 22.356 1.00 92.12 86 GLY A C 1
ATOM 634 O O . GLY A 1 86 ? -12.211 0.095 22.643 1.00 92.12 86 GLY A O 1
ATOM 635 N N . LEU A 1 87 ? -10.824 1.277 21.299 1.00 79.06 87 LEU A N 1
ATOM 636 C CA . LEU A 1 87 ? 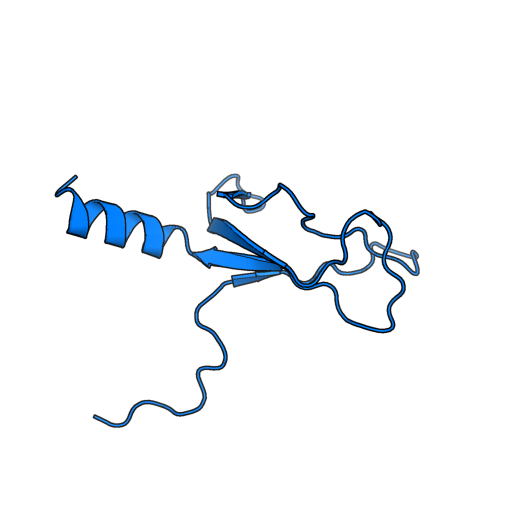-11.799 1.684 20.277 1.00 79.06 87 LEU A CA 1
ATOM 637 C C . LEU A 1 87 ? -12.114 0.570 19.291 1.00 79.06 87 LEU A C 1
ATOM 639 O O . LEU A 1 87 ? -11.128 -0.011 18.791 1.00 79.06 87 LEU A O 1
#

Foldseek 3Di:
DDDDPPCPDPWDKDFFDDPDPDQWGFAPDAPPQFQPFDADPVRDTFFTWHDWPDDHDDRTDHVPDTTITTTHGVVVVVVCCCVVPVD